Protein AF-A0A6L7WHD9-F1 (afdb_monomer)

Nearest PDB structures (foldseek):
  8dt0-assembly1_A  TM=5.447E-01  e=7.811E-01  synthetic construct
  8dt0-assembly2_B  TM=4.918E-01  e=1.348E+00  synthetic construct
  3cax-assembly1_A-2  TM=5.195E-01  e=2.570E+00  Pyrococcus furiosus DSM 3638
  8ubg-assembly1_A  TM=4.665E-01  e=2.838E+00  synthetic construct
  8x61-assembly1_C  TM=2.730E-01  e=5.974E+00  Escherichia coli K-12

Solvent-accessible surface area (backbone atoms only — not comparable to full-atom values): 7724 Å² total; per-residue (Å²): 110,48,70,59,33,41,52,53,13,49,52,16,38,53,44,22,51,50,51,49,51,47,67,69,46,42,78,78,81,48,95,77,68,91,82,52,75,67,54,60,57,50,47,58,49,47,51,55,37,38,52,50,39,32,52,52,20,49,54,54,51,58,61,49,74,79,53,89,65,53,70,68,56,49,50,54,41,48,50,49,24,53,49,24,48,52,48,41,55,55,46,51,53,55,52,54,42,72,76,42,67,87,79,67,82,69,77,65,70,68,53,47,76,64,47,51,62,52,50,52,54,50,47,27,53,52,26,39,57,46,13,53,50,32,38,54,62,39,74,78,110

Foldseek 3Di:
DLVVLLVLLCLLQVLLVLLVVCLVCCVVPPPPDLDDPSVVVSLVSLLVLLVSQQVLLVVLQVVCVVDPDDPVSNCLSVCLNVLSVVLNVLSCVVVVCSVPVVPDDDPVVVVCVPSVSVSSVSSSVSSNSSSVVSNVVSVVD

Sequence (141 aa):
MELVKRALAVLLLATAVAAWANLILTPLYHDGGADYPVWEVINWFMAASTLVALVVGYMRKRAQAGEEPSVVEYVRVSFAFYGAVVLAMLFFWGWIWTLNPDSESGEAVTSHVVYFPIVDALFVVVALATGRYLWSEAEGS

pLDDT: mean 86.05, std 12.66, range [51.44, 98.06]

Mean predicted aligned error: 6.05 Å

Radius of gyration: 16.72 Å; Cα contacts (8 Å, |Δi|>4): 104; chains: 1; bounding box: 38×30×47 Å

Structure (mmCIF, N/CA/C/O backbone):
data_AF-A0A6L7WHD9-F1
#
_entry.id   AF-A0A6L7WHD9-F1
#
loop_
_atom_site.group_PDB
_atom_site.id
_atom_site.type_symbol
_atom_site.label_atom_id
_atom_site.label_alt_id
_atom_site.label_comp_id
_atom_site.label_asym_id
_atom_site.label_entity_id
_atom_site.label_seq_id
_atom_site.pdbx_PDB_ins_code
_atom_site.Cartn_x
_atom_site.Cartn_y
_atom_site.Cartn_z
_atom_site.occupancy
_atom_site.B_iso_or_equiv
_atom_site.auth_seq_id
_atom_site.auth_comp_id
_atom_site.auth_asym_id
_atom_site.auth_atom_id
_atom_site.pdbx_PDB_model_num
ATOM 1 N N . MET A 1 1 ? -20.943 -6.769 5.779 1.00 76.88 1 MET A N 1
ATOM 2 C CA . MET A 1 1 ? -19.729 -5.921 5.897 1.00 76.88 1 MET A CA 1
ATOM 3 C C . MET A 1 1 ? -18.448 -6.744 5.921 1.00 76.88 1 MET A C 1
ATOM 5 O O . MET A 1 1 ? -17.489 -6.346 5.276 1.00 76.88 1 MET A O 1
ATOM 9 N N . GLU A 1 2 ? -18.437 -7.890 6.598 1.00 90.25 2 GLU A N 1
ATOM 10 C CA . GLU A 1 2 ? -17.280 -8.788 6.706 1.00 90.25 2 GLU A CA 1
ATOM 11 C C . GLU A 1 2 ? -16.671 -9.203 5.352 1.00 90.25 2 GLU A C 1
ATOM 13 O O . GLU A 1 2 ? -15.479 -9.012 5.132 1.00 90.25 2 GLU A O 1
ATOM 18 N N . LEU A 1 3 ? -17.496 -9.659 4.397 1.00 93.25 3 LEU A N 1
ATOM 19 C CA . LEU A 1 3 ? -17.033 -10.042 3.054 1.00 93.25 3 LEU A CA 1
ATOM 20 C C . LEU A 1 3 ? -16.286 -8.905 2.336 1.00 93.25 3 LEU A C 1
ATOM 22 O O . LEU A 1 3 ? -15.278 -9.147 1.679 1.00 93.25 3 LEU A O 1
ATOM 26 N N . VAL A 1 4 ? -16.750 -7.660 2.497 1.00 93.69 4 VAL A N 1
ATOM 27 C CA . VAL A 1 4 ? -16.106 -6.477 1.905 1.00 93.69 4 VAL A CA 1
ATOM 28 C C . VAL A 1 4 ? -14.753 -6.222 2.568 1.00 93.69 4 VAL A C 1
ATOM 30 O O . VAL A 1 4 ? -13.764 -6.038 1.863 1.00 93.69 4 VAL A O 1
ATOM 33 N N . LYS A 1 5 ? -14.674 -6.275 3.907 1.00 93.56 5 LYS A N 1
ATOM 34 C CA . LYS A 1 5 ? -13.399 -6.148 4.635 1.00 93.56 5 LYS A CA 1
ATOM 35 C C . LYS A 1 5 ? -12.397 -7.222 4.186 1.00 93.56 5 LYS A C 1
ATOM 37 O O . LYS A 1 5 ? -11.253 -6.884 3.898 1.00 93.56 5 LYS A O 1
ATOM 42 N N . ARG A 1 6 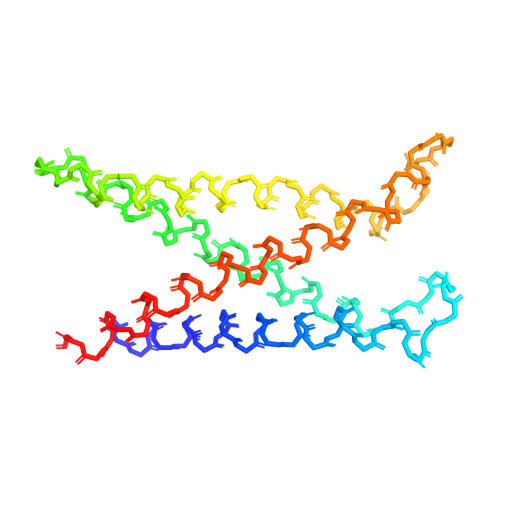? -12.835 -8.482 4.048 1.00 94.81 6 ARG A N 1
ATOM 43 C CA . ARG A 1 6 ? -11.994 -9.596 3.570 1.00 94.81 6 ARG A CA 1
ATOM 44 C C . ARG A 1 6 ? -11.514 -9.382 2.139 1.00 94.81 6 ARG A C 1
ATOM 46 O O . ARG A 1 6 ? -10.328 -9.541 1.879 1.00 94.81 6 ARG A O 1
ATOM 53 N N . ALA A 1 7 ? -12.395 -8.980 1.224 1.00 96.62 7 ALA A N 1
ATOM 54 C CA . ALA A 1 7 ? -12.019 -8.721 -0.165 1.00 96.62 7 ALA A CA 1
ATOM 55 C C . ALA A 1 7 ? -10.975 -7.596 -0.278 1.00 96.62 7 ALA A C 1
ATOM 57 O O . ALA A 1 7 ? -9.969 -7.753 -0.968 1.00 96.62 7 ALA A O 1
ATOM 58 N N . LEU A 1 8 ? -11.170 -6.492 0.451 1.00 97.00 8 LEU A N 1
ATOM 59 C CA . LEU A 1 8 ? -10.214 -5.382 0.499 1.00 97.00 8 LEU A CA 1
ATOM 60 C C . LEU A 1 8 ? -8.890 -5.786 1.160 1.00 97.00 8 LEU A C 1
ATOM 62 O O . LEU A 1 8 ? -7.826 -5.383 0.695 1.00 97.00 8 LEU A O 1
ATOM 66 N N . ALA A 1 9 ? -8.936 -6.608 2.211 1.00 96.94 9 ALA A N 1
ATOM 67 C CA . ALA A 1 9 ? -7.740 -7.160 2.836 1.00 96.94 9 ALA A CA 1
ATOM 68 C C . ALA A 1 9 ? -6.947 -8.037 1.857 1.00 96.94 9 ALA A C 1
ATOM 70 O O . ALA A 1 9 ? -5.738 -7.860 1.733 1.00 96.94 9 ALA A O 1
ATOM 71 N N . VAL A 1 10 ? -7.615 -8.936 1.126 1.00 97.75 10 VAL A N 1
ATOM 72 C CA . VAL A 1 10 ? -6.977 -9.784 0.107 1.00 97.75 10 VAL A CA 1
ATOM 73 C C . VAL A 1 10 ? -6.353 -8.935 -0.991 1.00 97.75 10 VAL A C 1
ATOM 75 O O . VAL A 1 10 ? -5.195 -9.167 -1.320 1.00 97.75 10 VAL A O 1
ATOM 78 N N . LEU A 1 11 ? -7.069 -7.931 -1.509 1.00 97.62 11 LEU A N 1
ATOM 79 C CA . LEU A 1 11 ? -6.533 -6.996 -2.501 1.00 97.62 11 LEU A CA 1
ATOM 80 C C . LEU A 1 11 ? -5.235 -6.346 -2.000 1.00 97.62 11 LEU A C 1
ATOM 82 O O . LEU A 1 11 ? -4.211 -6.422 -2.668 1.00 97.62 11 LEU A O 1
ATOM 86 N N . LEU A 1 12 ? -5.251 -5.763 -0.799 1.00 97.75 12 LEU A N 1
ATOM 87 C CA . LEU A 1 12 ? -4.079 -5.101 -0.222 1.00 97.75 12 LEU A CA 1
ATOM 88 C C . LEU A 1 12 ? -2.901 -6.064 -0.036 1.00 97.75 12 LEU A C 1
ATOM 90 O O . LEU A 1 12 ? -1.780 -5.744 -0.424 1.00 97.75 12 LEU A O 1
ATOM 94 N N . LEU A 1 13 ? -3.147 -7.239 0.550 1.00 97.94 13 LEU A N 1
ATOM 95 C CA . LEU A 1 13 ? -2.103 -8.217 0.851 1.00 97.94 13 LEU A CA 1
ATOM 96 C C . LEU A 1 13 ? -1.518 -8.834 -0.423 1.00 97.94 13 LEU A C 1
ATOM 98 O O . LEU A 1 13 ? -0.299 -8.924 -0.541 1.00 97.94 13 LEU A O 1
ATOM 102 N N . ALA A 1 14 ? -2.362 -9.225 -1.379 1.00 97.75 14 ALA A N 1
ATOM 103 C CA . ALA A 1 14 ? -1.921 -9.808 -2.641 1.00 97.75 14 ALA A CA 1
ATOM 104 C C . ALA A 1 14 ? -1.097 -8.804 -3.454 1.00 97.75 14 ALA A C 1
ATOM 106 O O . ALA A 1 14 ? -0.004 -9.140 -3.906 1.00 97.75 14 ALA A O 1
ATOM 107 N N . THR A 1 15 ? -1.564 -7.556 -3.567 1.00 97.62 15 THR A N 1
ATOM 108 C CA . THR A 1 15 ? -0.819 -6.507 -4.272 1.00 97.62 15 THR A CA 1
ATOM 109 C C . THR A 1 15 ? 0.491 -6.176 -3.563 1.00 97.62 15 THR A C 1
ATOM 111 O O . THR A 1 15 ? 1.504 -6.001 -4.229 1.00 97.62 15 THR A O 1
ATOM 114 N N . ALA A 1 16 ? 0.519 -6.135 -2.226 1.00 97.50 16 ALA A N 1
ATOM 115 C CA . ALA A 1 16 ? 1.756 -5.905 -1.480 1.00 97.50 16 ALA A CA 1
ATOM 116 C C . ALA A 1 16 ? 2.782 -7.023 -1.695 1.00 97.50 16 ALA A C 1
ATOM 118 O O . ALA A 1 16 ? 3.959 -6.743 -1.894 1.00 97.50 16 ALA A O 1
ATOM 119 N N . VAL A 1 17 ? 2.345 -8.286 -1.692 1.00 97.12 17 VAL A N 1
ATOM 120 C CA . VAL A 1 17 ? 3.223 -9.430 -1.975 1.00 97.12 17 VAL A CA 1
ATOM 121 C C . VAL A 1 17 ? 3.735 -9.378 -3.412 1.00 97.12 17 VAL A C 1
ATOM 123 O O . VAL A 1 17 ? 4.928 -9.577 -3.626 1.00 97.12 17 VAL A O 1
ATOM 126 N N . ALA A 1 18 ? 2.869 -9.071 -4.381 1.00 95.44 18 ALA A N 1
ATOM 127 C CA . ALA A 1 18 ? 3.257 -8.937 -5.781 1.00 95.44 18 ALA A CA 1
ATOM 128 C C . ALA A 1 18 ? 4.275 -7.804 -5.983 1.00 95.44 18 ALA A C 1
ATOM 130 O O . ALA A 1 18 ? 5.331 -8.042 -6.561 1.00 95.44 18 ALA A O 1
ATOM 131 N N . ALA A 1 19 ? 4.004 -6.609 -5.448 1.00 94.69 19 ALA A N 1
ATOM 132 C CA . ALA A 1 19 ? 4.907 -5.462 -5.525 1.00 94.69 19 ALA A CA 1
ATOM 133 C C . ALA A 1 19 ? 6.251 -5.750 -4.843 1.00 94.69 19 ALA A C 1
ATOM 135 O O . ALA A 1 19 ? 7.300 -5.477 -5.414 1.00 94.69 19 ALA A O 1
ATOM 136 N N . TRP A 1 20 ? 6.242 -6.369 -3.658 1.00 95.50 20 TRP A N 1
ATOM 137 C CA . TRP A 1 20 ? 7.464 -6.737 -2.940 1.00 95.50 20 TRP A CA 1
ATOM 138 C C . TRP A 1 20 ? 8.305 -7.768 -3.698 1.00 95.50 20 TRP A C 1
ATOM 140 O O . TRP A 1 20 ? 9.513 -7.592 -3.851 1.00 95.50 20 TRP A O 1
ATOM 150 N N . ALA A 1 21 ? 7.671 -8.833 -4.195 1.00 93.62 21 ALA A N 1
ATOM 151 C CA . ALA A 1 21 ? 8.355 -9.853 -4.980 1.00 93.62 21 ALA A CA 1
ATOM 152 C C . ALA A 1 21 ? 8.947 -9.242 -6.253 1.00 93.62 21 ALA A C 1
ATOM 154 O O . ALA A 1 21 ? 10.114 -9.469 -6.559 1.00 93.62 21 ALA A O 1
ATOM 155 N N . ASN A 1 22 ? 8.172 -8.417 -6.956 1.00 90.94 22 ASN A N 1
ATOM 156 C CA . ASN A 1 22 ? 8.622 -7.767 -8.177 1.00 90.94 22 ASN A CA 1
ATOM 157 C C . ASN A 1 22 ? 9.769 -6.783 -7.906 1.00 90.94 22 ASN A C 1
ATOM 159 O O . ASN A 1 22 ? 10.755 -6.802 -8.633 1.00 90.94 22 ASN A O 1
ATOM 163 N N . LEU A 1 23 ? 9.712 -6.004 -6.821 1.00 89.31 23 LEU A N 1
ATOM 164 C CA . LEU A 1 23 ? 10.787 -5.101 -6.389 1.00 89.31 23 LEU A CA 1
ATOM 165 C C . LEU A 1 23 ? 12.112 -5.838 -6.150 1.00 89.31 23 LEU A C 1
ATOM 167 O O . LEU A 1 23 ? 13.165 -5.361 -6.564 1.00 89.31 23 LEU A O 1
ATOM 171 N N . ILE A 1 24 ? 12.068 -7.016 -5.522 1.00 89.50 24 ILE A N 1
ATOM 172 C CA . ILE A 1 24 ? 13.265 -7.829 -5.247 1.00 89.50 24 ILE A CA 1
ATOM 173 C C . ILE A 1 24 ? 13.780 -8.537 -6.497 1.00 89.50 24 ILE A C 1
ATOM 175 O O . ILE A 1 24 ? 14.990 -8.683 -6.664 1.00 89.50 24 ILE A O 1
ATOM 179 N N . LEU A 1 25 ? 12.878 -9.025 -7.347 1.00 88.06 25 LEU A N 1
ATOM 180 C CA . LEU A 1 25 ? 13.247 -9.826 -8.509 1.00 88.06 25 LEU A CA 1
ATOM 181 C C . LEU A 1 25 ? 13.653 -8.965 -9.708 1.00 88.06 25 LEU A C 1
ATOM 183 O O . LEU A 1 25 ? 14.443 -9.438 -10.518 1.00 88.06 25 LEU A O 1
ATOM 187 N N . THR A 1 26 ? 13.166 -7.724 -9.813 1.00 82.69 26 THR A N 1
ATOM 188 C CA . THR A 1 26 ? 13.437 -6.819 -10.946 1.00 82.69 26 THR A CA 1
ATOM 189 C C . THR A 1 26 ? 14.930 -6.737 -11.312 1.00 82.69 26 THR A C 1
ATOM 191 O O . THR A 1 26 ? 15.243 -6.910 -12.489 1.00 82.69 26 THR A O 1
ATOM 194 N N . PRO A 1 27 ? 15.878 -6.582 -10.363 1.00 81.00 27 PRO A N 1
ATOM 195 C CA . PRO A 1 27 ? 17.311 -6.558 -10.680 1.00 81.00 27 PRO A CA 1
ATOM 196 C C . PRO A 1 27 ? 17.874 -7.853 -11.294 1.00 81.00 27 PRO A C 1
ATOM 198 O O . PRO A 1 27 ? 18.990 -7.843 -11.802 1.00 81.00 27 PRO A O 1
ATOM 201 N N . LEU A 1 28 ? 17.159 -8.981 -11.203 1.00 82.19 28 LEU A N 1
ATOM 202 C CA . LEU A 1 28 ? 17.627 -10.291 -11.675 1.00 82.19 28 LEU A CA 1
ATOM 203 C C . LEU A 1 28 ? 17.280 -10.574 -13.139 1.00 82.19 28 LEU A C 1
ATOM 205 O O . LEU A 1 28 ? 17.944 -11.403 -13.758 1.00 82.19 28 LEU A O 1
ATOM 209 N N . TYR A 1 29 ? 16.228 -9.952 -13.676 1.00 74.25 29 TYR A N 1
ATOM 210 C CA . TYR A 1 29 ? 15.724 -10.251 -15.024 1.00 74.25 29 TYR A CA 1
ATOM 211 C C . TYR A 1 29 ? 15.519 -9.017 -15.902 1.00 74.25 29 TYR A C 1
ATOM 213 O O . TYR A 1 29 ? 15.184 -9.175 -17.074 1.00 74.25 29 TYR A O 1
ATOM 221 N N . HIS A 1 30 ? 15.713 -7.813 -15.361 1.00 69.00 30 HIS A N 1
ATOM 222 C CA . HIS A 1 30 ? 15.549 -6.573 -16.103 1.00 69.00 30 HIS A CA 1
ATOM 223 C C . HIS A 1 30 ? 16.845 -5.766 -16.126 1.00 69.00 30 HIS A C 1
ATOM 225 O O . HIS A 1 30 ? 17.477 -5.554 -15.094 1.00 69.00 30 HIS A O 1
ATOM 231 N N . ASP A 1 31 ? 17.233 -5.311 -17.312 1.00 68.62 31 ASP A N 1
ATOM 232 C CA . ASP A 1 31 ? 18.511 -4.647 -17.599 1.00 68.62 31 ASP A CA 1
ATOM 233 C C . ASP A 1 31 ? 18.501 -3.127 -17.350 1.00 68.62 31 ASP A C 1
ATOM 235 O O . ASP A 1 31 ? 19.521 -2.460 -17.516 1.00 68.62 31 ASP A O 1
ATOM 239 N N . GLY A 1 32 ? 17.360 -2.583 -16.925 1.00 62.78 32 GLY A N 1
ATOM 240 C CA . GLY A 1 32 ? 17.153 -1.152 -16.696 1.00 62.78 32 GLY A CA 1
ATOM 241 C C . GLY A 1 32 ? 16.510 -0.419 -17.876 1.00 62.78 32 GLY A C 1
ATOM 242 O O . GLY A 1 32 ? 16.394 0.805 -17.820 1.00 62.78 32 GLY A O 1
ATOM 243 N N . GLY A 1 33 ? 16.099 -1.131 -18.936 1.00 62.91 33 GLY A N 1
ATOM 244 C CA . GLY A 1 33 ? 15.352 -0.558 -20.0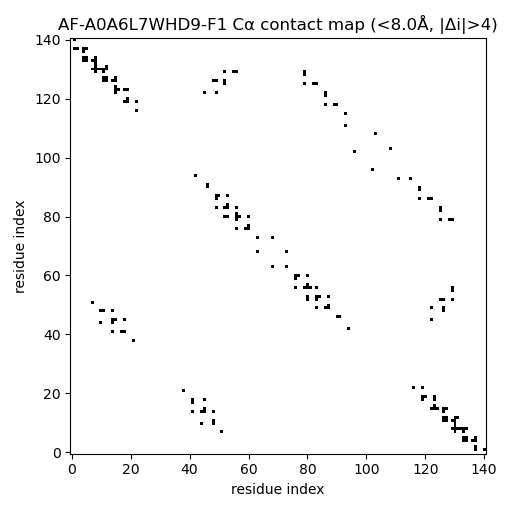60 1.00 62.91 33 GLY A CA 1
ATOM 245 C C . GLY A 1 33 ? 14.001 0.039 -19.646 1.00 62.91 33 GLY A C 1
ATOM 246 O O . GLY A 1 33 ? 13.442 -0.333 -18.621 1.00 62.91 33 GLY A O 1
ATOM 247 N N . ALA A 1 34 ? 13.463 0.968 -20.439 1.00 60.16 34 ALA A N 1
ATOM 248 C CA . ALA A 1 34 ? 12.248 1.716 -20.088 1.00 60.16 34 ALA A CA 1
ATOM 249 C C . ALA A 1 34 ? 10.960 0.863 -20.045 1.00 60.16 34 ALA A C 1
ATOM 251 O O . ALA A 1 34 ? 10.022 1.217 -19.333 1.00 60.16 34 ALA A O 1
ATOM 252 N N . ASP A 1 35 ? 10.920 -0.267 -20.760 1.00 63.16 35 ASP A N 1
ATOM 253 C CA . ASP A 1 35 ? 9.740 -1.135 -20.834 1.00 63.16 35 ASP A CA 1
ATOM 254 C C . ASP A 1 35 ? 9.686 -2.119 -19.659 1.00 63.16 35 ASP A C 1
ATOM 256 O O . ASP A 1 35 ? 10.326 -3.169 -19.678 1.00 63.16 35 ASP A O 1
ATOM 260 N N . TYR A 1 36 ? 8.869 -1.817 -18.650 1.00 69.62 36 TYR A N 1
ATOM 261 C CA . TYR A 1 36 ? 8.612 -2.707 -17.513 1.00 69.62 36 TYR A CA 1
ATOM 262 C C . TYR A 1 36 ? 7.159 -3.223 -17.519 1.00 69.62 36 TYR A C 1
ATOM 264 O O . TYR A 1 36 ? 6.348 -2.805 -16.685 1.00 69.62 36 TYR A O 1
ATOM 272 N N . PRO A 1 37 ? 6.802 -4.183 -18.393 1.00 74.19 37 PRO A N 1
ATOM 273 C CA . PRO A 1 37 ? 5.406 -4.587 -18.606 1.00 74.19 37 PRO A CA 1
ATOM 274 C C . PRO A 1 37 ? 4.729 -5.143 -17.344 1.00 74.19 37 PRO A C 1
ATOM 276 O O . PRO A 1 37 ? 3.517 -5.033 -17.169 1.00 74.19 37 PRO A O 1
ATOM 279 N N . VAL A 1 38 ? 5.503 -5.728 -16.424 1.00 84.56 38 VAL A N 1
ATOM 280 C CA . VAL A 1 38 ? 4.973 -6.238 -15.150 1.00 84.56 38 VAL A CA 1
ATOM 281 C C . VAL A 1 38 ? 4.621 -5.096 -14.188 1.00 84.56 38 VAL A C 1
ATOM 283 O O . VAL A 1 38 ? 3.589 -5.161 -13.517 1.00 84.56 38 VAL A O 1
ATOM 286 N N . TRP A 1 39 ? 5.434 -4.035 -14.141 1.00 85.56 39 TRP A N 1
ATOM 287 C CA . TRP A 1 39 ? 5.175 -2.876 -13.283 1.00 85.56 39 TRP A CA 1
ATOM 288 C C . TRP A 1 39 ? 3.950 -2.091 -13.737 1.00 85.56 39 TRP A C 1
ATOM 290 O O . TRP A 1 39 ? 3.198 -1.631 -12.886 1.00 85.56 39 TRP A O 1
ATOM 300 N N . GLU A 1 40 ? 3.675 -2.009 -15.040 1.00 84.81 40 GLU A N 1
ATOM 301 C CA . GLU A 1 40 ? 2.446 -1.377 -15.539 1.00 84.81 40 GLU A CA 1
ATOM 302 C C . GLU A 1 40 ? 1.192 -2.014 -14.935 1.00 84.81 40 GLU A C 1
ATOM 304 O O . GLU A 1 40 ? 0.318 -1.316 -14.417 1.00 84.81 40 GLU A O 1
ATOM 309 N N . VAL A 1 41 ? 1.125 -3.348 -14.937 1.00 90.12 41 VAL A N 1
ATOM 310 C CA . VAL A 1 41 ? -0.004 -4.091 -14.366 1.00 90.12 41 VAL A CA 1
ATOM 311 C C . VAL A 1 41 ? -0.051 -3.921 -12.849 1.00 90.12 41 VAL A C 1
ATOM 313 O O . VAL A 1 41 ? -1.109 -3.610 -12.300 1.00 90.12 41 VAL A O 1
ATOM 316 N N . ILE A 1 42 ? 1.083 -4.099 -12.163 1.00 92.50 42 ILE A N 1
ATOM 317 C CA . ILE A 1 42 ? 1.162 -3.971 -10.702 1.00 92.50 42 ILE A CA 1
ATOM 318 C C . ILE A 1 42 ? 0.746 -2.564 -10.255 1.00 92.50 42 ILE A C 1
ATOM 320 O O . ILE A 1 42 ? -0.001 -2.446 -9.284 1.00 92.50 42 ILE A O 1
ATOM 324 N N . ASN A 1 43 ? 1.127 -1.517 -10.989 1.00 92.25 43 ASN A N 1
ATOM 325 C CA . ASN A 1 43 ? 0.804 -0.133 -10.653 1.00 92.25 43 ASN A CA 1
ATOM 326 C C . ASN A 1 43 ? -0.708 0.131 -10.635 1.00 92.25 43 ASN A C 1
ATOM 328 O O . ASN A 1 43 ? -1.189 0.803 -9.725 1.00 92.25 43 ASN A O 1
ATOM 332 N N . TRP A 1 44 ? -1.496 -0.460 -11.541 1.00 94.12 44 TRP A N 1
ATOM 333 C CA . TRP A 1 44 ? -2.963 -0.350 -11.480 1.00 94.12 44 TRP A CA 1
ATOM 334 C C . TRP A 1 44 ? -3.538 -0.929 -10.183 1.00 94.12 44 TRP A C 1
ATOM 336 O O . TRP A 1 44 ? -4.408 -0.322 -9.548 1.00 94.12 44 TRP A O 1
ATOM 346 N N . PHE A 1 45 ? -3.028 -2.081 -9.745 1.00 96.44 45 PHE A N 1
ATOM 347 C CA . PHE A 1 45 ? -3.433 -2.673 -8.473 1.00 96.44 45 PHE A CA 1
ATOM 348 C C . PHE A 1 45 ? -2.918 -1.866 -7.277 1.00 96.44 45 PHE A C 1
ATOM 350 O O . PHE A 1 45 ? -3.649 -1.702 -6.299 1.00 96.44 45 PHE A O 1
ATOM 357 N N . MET A 1 46 ?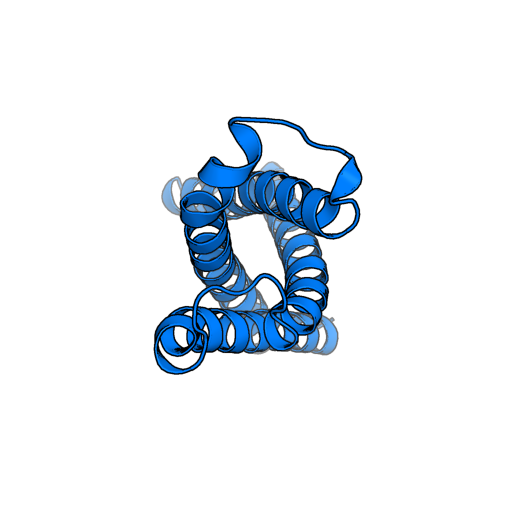 -1.695 -1.333 -7.343 1.00 96.31 46 MET A N 1
ATOM 358 C CA . MET A 1 46 ? -1.133 -0.460 -6.309 1.00 96.31 46 MET A CA 1
ATOM 359 C C . MET A 1 46 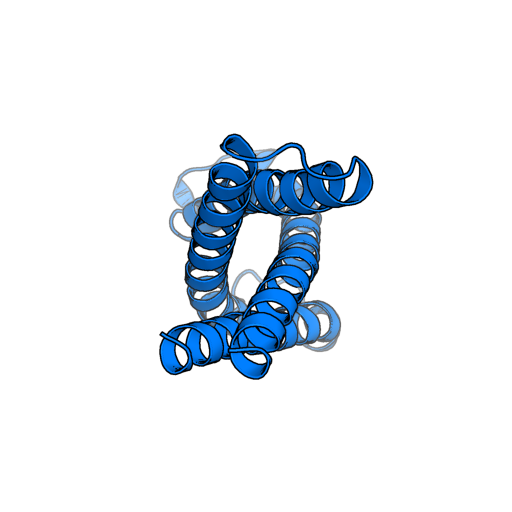? -1.947 0.821 -6.160 1.00 96.31 46 MET A C 1
ATOM 361 O O . MET A 1 46 ? -2.210 1.240 -5.035 1.00 96.31 46 MET A O 1
ATOM 365 N N . ALA A 1 47 ? -2.423 1.400 -7.259 1.00 96.00 47 ALA A N 1
ATOM 366 C CA . ALA A 1 47 ? -3.281 2.574 -7.251 1.00 96.00 47 ALA A CA 1
ATOM 367 C C . ALA A 1 47 ? -4.591 2.312 -6.504 1.00 96.00 47 ALA A C 1
ATOM 369 O O . ALA A 1 47 ? -4.936 3.039 -5.569 1.00 96.00 47 ALA A O 1
ATOM 370 N N . ALA A 1 48 ? -5.290 1.230 -6.863 1.00 97.19 48 ALA A N 1
ATOM 371 C CA . ALA A 1 48 ? -6.518 0.823 -6.188 1.00 97.19 48 ALA A CA 1
ATOM 372 C C . ALA A 1 48 ? -6.273 0.555 -4.692 1.00 97.19 48 ALA A C 1
ATOM 374 O O . ALA A 1 48 ? -6.981 1.088 -3.837 1.00 97.19 48 ALA A O 1
ATOM 375 N N . SER A 1 49 ? -5.226 -0.204 -4.367 1.00 98.06 49 SER A N 1
ATOM 376 C CA . SER A 1 49 ? -4.816 -0.503 -2.991 1.00 98.06 49 SER A CA 1
ATOM 377 C C . SER A 1 49 ? -4.464 0.752 -2.189 1.00 98.06 49 SER A C 1
ATOM 379 O O . SER A 1 49 ? -4.833 0.861 -1.021 1.00 98.06 49 SER A O 1
ATOM 381 N N . THR A 1 50 ? -3.805 1.729 -2.806 1.00 97.62 50 THR A N 1
ATOM 382 C CA . THR A 1 50 ? -3.438 2.999 -2.167 1.00 97.62 50 THR A CA 1
ATOM 383 C C . THR A 1 50 ? -4.677 3.817 -1.808 1.00 97.62 50 THR A C 1
ATOM 385 O O . THR A 1 50 ? -4.777 4.323 -0.690 1.00 97.62 50 THR A O 1
ATOM 388 N N . LEU A 1 51 ? -5.673 3.880 -2.699 1.00 97.88 51 LEU A N 1
ATOM 389 C CA . LEU A 1 51 ? -6.956 4.528 -2.406 1.00 97.88 51 LEU A CA 1
ATOM 390 C C . LEU A 1 51 ? -7.705 3.819 -1.273 1.00 97.88 51 LEU A C 1
ATOM 392 O O . LEU A 1 51 ? -8.220 4.477 -0.369 1.00 97.88 51 LEU A O 1
ATOM 396 N N . VAL A 1 52 ? -7.726 2.484 -1.279 1.00 97.62 52 VAL A N 1
ATOM 397 C CA . VAL A 1 52 ? -8.323 1.696 -0.190 1.00 97.62 52 VAL A CA 1
ATOM 398 C C . VAL A 1 52 ? -7.623 1.997 1.136 1.00 97.62 52 VAL A C 1
ATOM 400 O O . VAL A 1 52 ? -8.299 2.257 2.132 1.00 97.62 52 VAL A O 1
ATOM 403 N N . ALA A 1 53 ? -6.288 2.020 1.161 1.00 97.25 53 ALA A N 1
ATOM 404 C CA . ALA A 1 53 ? -5.520 2.334 2.361 1.00 97.25 53 ALA A CA 1
ATOM 405 C C . ALA A 1 53 ? -5.804 3.746 2.887 1.00 97.25 53 ALA A C 1
ATOM 407 O O . ALA A 1 53 ? -5.988 3.924 4.092 1.00 97.25 53 ALA A O 1
ATOM 408 N N . LEU A 1 54 ? -5.921 4.729 1.992 1.00 97.44 54 LEU A N 1
ATOM 409 C CA . LEU A 1 54 ? -6.266 6.102 2.346 1.00 97.44 54 LEU A CA 1
ATOM 410 C C . LEU A 1 54 ? -7.669 6.200 2.960 1.00 97.44 54 LEU A C 1
ATOM 412 O O . LEU A 1 54 ? -7.832 6.798 4.025 1.00 97.44 54 LEU A O 1
ATOM 416 N N . VAL A 1 55 ? -8.673 5.582 2.330 1.00 97.12 55 VAL A N 1
ATOM 417 C CA . VAL A 1 55 ? -10.059 5.583 2.826 1.00 97.12 55 VAL A CA 1
ATOM 418 C C . VAL A 1 55 ? -10.149 4.894 4.186 1.00 97.12 55 VAL A C 1
ATOM 420 O O . VAL A 1 55 ? -10.740 5.443 5.115 1.00 97.12 55 VAL A O 1
ATOM 423 N N . VAL A 1 56 ? -9.519 3.729 4.345 1.00 95.81 56 VAL A N 1
ATOM 424 C CA . VAL A 1 56 ? -9.507 2.993 5.618 1.00 95.81 56 VAL A CA 1
ATOM 425 C C . VAL A 1 56 ? -8.775 3.784 6.699 1.00 95.81 56 VAL A C 1
ATOM 427 O O . VAL A 1 56 ? -9.278 3.904 7.816 1.00 95.81 56 VAL A O 1
ATOM 430 N N . GLY A 1 57 ? -7.623 4.377 6.379 1.00 95.25 57 GLY A N 1
ATOM 431 C CA . GLY A 1 57 ? -6.890 5.257 7.288 1.00 95.25 57 GLY A CA 1
ATOM 432 C C . GLY A 1 57 ? -7.736 6.447 7.743 1.00 95.25 57 GLY A C 1
ATOM 433 O O . GLY A 1 57 ? -7.808 6.725 8.941 1.00 95.25 57 GLY A O 1
ATOM 434 N N . TYR A 1 58 ? -8.437 7.099 6.812 1.00 95.81 58 TYR A N 1
ATOM 435 C CA . TYR A 1 58 ? -9.340 8.211 7.104 1.00 95.81 58 TYR A CA 1
ATOM 436 C C . TYR A 1 58 ? -10.495 7.788 8.017 1.00 95.81 58 TYR A C 1
ATOM 438 O O . TYR A 1 58 ? -10.759 8.449 9.021 1.00 95.81 58 TYR A O 1
ATOM 446 N N . MET A 1 59 ? -11.155 6.664 7.717 1.00 94.31 59 MET A N 1
ATOM 447 C CA . MET A 1 59 ? -12.252 6.142 8.538 1.00 94.31 59 MET A CA 1
ATOM 448 C C . MET A 1 59 ? -11.798 5.854 9.972 1.00 94.31 59 MET A C 1
ATOM 450 O O . MET A 1 59 ? -12.475 6.252 10.918 1.00 94.31 59 MET A O 1
ATOM 454 N N . ARG A 1 60 ? -10.626 5.230 10.143 1.00 92.00 60 ARG A N 1
ATOM 455 C CA . ARG A 1 60 ? -10.043 4.963 11.467 1.00 92.00 60 ARG A CA 1
ATOM 456 C C . ARG A 1 60 ? -9.702 6.248 12.210 1.00 92.00 60 ARG A C 1
ATOM 458 O O . ARG A 1 60 ? -10.022 6.376 13.386 1.00 92.00 60 ARG A O 1
ATOM 465 N N . LYS A 1 61 ? -9.085 7.217 11.527 1.00 92.44 61 LYS A N 1
ATOM 466 C CA . LYS A 1 61 ? -8.741 8.512 12.124 1.00 92.44 61 LYS A CA 1
ATOM 467 C C . LYS A 1 61 ? -9.991 9.275 12.565 1.00 92.44 61 LYS A C 1
ATOM 469 O O . LYS A 1 61 ? -9.983 9.889 13.625 1.00 92.44 61 LYS A O 1
ATOM 474 N N . ARG A 1 62 ? -11.069 9.203 11.780 1.00 92.44 62 ARG A N 1
ATOM 475 C CA . ARG A 1 62 ? -12.362 9.814 12.107 1.00 92.44 62 ARG A CA 1
ATOM 476 C C . ARG A 1 62 ? -13.037 9.144 13.304 1.00 92.44 62 ARG A C 1
ATOM 478 O O . ARG A 1 62 ? -13.608 9.856 14.122 1.00 92.44 62 ARG A O 1
ATOM 485 N N . ALA A 1 63 ? -12.963 7.818 13.423 1.00 89.00 63 ALA A N 1
ATOM 486 C CA . ALA A 1 63 ? -13.531 7.091 14.561 1.00 89.00 63 ALA A CA 1
ATOM 487 C C . ALA A 1 63 ? -12.898 7.514 15.902 1.00 89.00 63 ALA A C 1
ATOM 489 O O . ALA A 1 63 ? -13.604 7.647 16.894 1.00 89.00 63 ALA A O 1
ATOM 490 N N . GLN A 1 64 ? -11.601 7.841 15.909 1.00 86.31 64 GLN A N 1
ATOM 491 C CA . GLN A 1 64 ? -10.898 8.328 17.104 1.00 86.31 64 GLN A CA 1
ATOM 492 C C . GLN A 1 64 ? -11.321 9.725 17.577 1.00 86.31 64 GLN A C 1
ATOM 494 O O . GLN A 1 64 ? -10.949 10.120 18.673 1.00 86.31 64 GLN A O 1
ATOM 499 N N . ALA A 1 65 ? -12.064 10.501 16.784 1.00 78.44 65 ALA A N 1
ATOM 500 C CA . ALA A 1 65 ? -12.489 11.841 17.196 1.00 78.44 65 ALA A CA 1
ATOM 501 C C . ALA A 1 65 ? -13.596 11.826 18.273 1.00 78.44 65 ALA A C 1
ATOM 503 O O . ALA A 1 65 ? -13.904 12.878 18.827 1.00 78.44 65 ALA A O 1
ATOM 504 N N . GLY A 1 66 ? -14.213 10.666 18.533 1.00 72.31 66 GLY A N 1
ATOM 505 C CA . GLY A 1 66 ? -15.302 10.503 19.503 1.00 72.31 66 GLY A CA 1
ATOM 506 C C . GLY A 1 66 ? -14.907 9.863 20.837 1.00 72.31 66 GLY A C 1
ATOM 507 O O . GLY A 1 66 ? -15.749 9.788 21.726 1.00 72.31 66 GLY A O 1
ATOM 508 N N . GLU A 1 67 ? -13.663 9.408 20.988 1.00 76.50 67 GLU A N 1
ATOM 509 C CA . GLU A 1 67 ? -13.155 8.717 22.182 1.00 76.50 67 GLU A CA 1
ATOM 510 C C . GLU A 1 67 ? -11.793 9.312 22.581 1.00 76.50 67 GLU A C 1
ATOM 512 O O . GLU A 1 67 ? -11.159 9.988 21.773 1.00 76.50 67 GLU A O 1
ATOM 517 N N . GLU A 1 68 ? -11.326 9.086 23.813 1.00 81.19 68 GLU A N 1
ATOM 518 C CA . GLU A 1 68 ? -9.940 9.384 24.209 1.00 81.19 68 GLU A CA 1
ATOM 519 C C . GLU A 1 68 ? -9.072 8.134 23.965 1.00 81.19 68 GLU A C 1
ATOM 52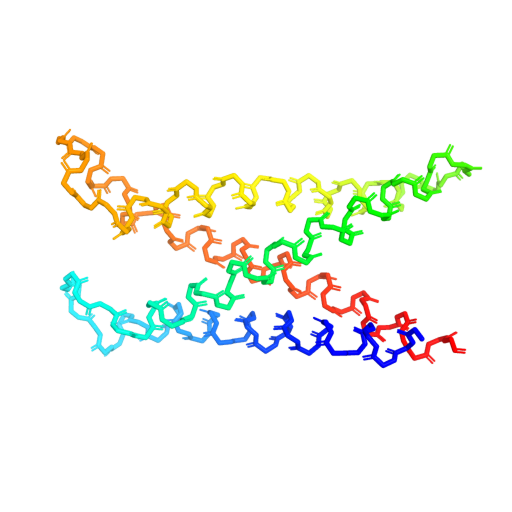1 O O . GLU A 1 68 ? -8.955 7.287 24.857 1.00 81.19 68 GLU A O 1
ATOM 526 N N . PRO A 1 69 ? -8.482 7.948 22.763 1.00 82.50 69 PRO A N 1
ATOM 527 C CA . PRO A 1 69 ? -7.653 6.784 22.492 1.00 82.50 69 PRO A CA 1
ATOM 528 C C . PRO A 1 69 ? -6.393 6.808 23.356 1.00 82.50 69 PRO A C 1
ATOM 530 O O . PRO A 1 69 ? -5.834 7.864 23.669 1.00 82.50 69 PRO A O 1
ATOM 533 N N . SER A 1 70 ? -5.866 5.622 23.658 1.00 90.38 70 SER A N 1
ATOM 534 C CA . SER A 1 70 ? -4.526 5.525 24.240 1.00 90.38 70 SER A CA 1
ATOM 535 C C . SER A 1 70 ? -3.486 6.186 23.321 1.00 90.38 70 SER A C 1
ATOM 537 O O . SER A 1 70 ? -3.611 6.156 22.094 1.00 90.38 70 SER A O 1
ATOM 539 N N . VAL A 1 71 ? -2.407 6.736 23.893 1.00 90.94 71 VAL A N 1
ATOM 540 C CA . VAL A 1 71 ? -1.324 7.381 23.116 1.00 90.94 71 VAL A CA 1
ATOM 541 C C . VAL A 1 71 ? -0.778 6.447 22.030 1.00 90.94 71 VAL A C 1
ATOM 543 O O . VAL A 1 71 ? -0.558 6.866 20.894 1.00 90.94 71 VAL A O 1
ATOM 546 N N . VAL A 1 72 ? -0.602 5.164 22.357 1.00 91.25 72 VAL A N 1
ATOM 547 C CA . VAL A 1 72 ? -0.098 4.147 21.421 1.00 91.25 72 VAL A CA 1
ATOM 548 C C . VAL A 1 72 ? -1.050 3.964 20.240 1.00 91.25 72 VAL A C 1
ATOM 550 O O . VAL A 1 72 ? -0.618 3.904 19.087 1.00 91.25 72 VAL A O 1
ATOM 553 N N . GLU A 1 73 ? -2.351 3.904 20.503 1.00 89.12 73 GLU A N 1
ATOM 554 C CA . GLU A 1 73 ? -3.363 3.744 19.465 1.00 89.12 73 GLU A CA 1
ATOM 555 C C . GLU A 1 73 ? -3.495 4.994 18.590 1.00 89.12 73 GLU A C 1
ATOM 557 O O . GLU A 1 73 ? -3.575 4.889 17.362 1.00 89.12 73 GLU A O 1
ATOM 562 N N . TYR A 1 74 ? -3.444 6.180 19.199 1.00 90.25 74 TYR A N 1
ATOM 563 C CA . TYR A 1 74 ? -3.430 7.450 18.480 1.00 90.25 74 TYR A CA 1
ATOM 564 C C . TYR A 1 74 ? -2.246 7.529 17.512 1.00 90.25 74 TYR A C 1
ATOM 566 O O . TYR A 1 74 ? -2.425 7.852 16.334 1.00 90.25 74 TYR A O 1
ATOM 574 N N . VAL A 1 75 ? -1.037 7.195 17.979 1.00 91.56 75 VAL A N 1
ATOM 575 C CA . VAL A 1 75 ? 0.172 7.182 17.144 1.00 91.56 75 VAL A CA 1
ATOM 576 C C . VAL A 1 75 ? 0.038 6.151 16.027 1.00 91.56 75 VAL A C 1
ATOM 578 O O . VAL A 1 75 ? 0.301 6.478 14.872 1.00 91.56 75 VAL A O 1
ATOM 581 N N . ARG A 1 76 ? -0.437 4.936 16.324 1.00 89.38 76 ARG A N 1
ATOM 582 C CA . ARG A 1 76 ? -0.600 3.867 15.327 1.00 89.38 76 ARG A CA 1
ATOM 583 C C . ARG A 1 76 ? -1.579 4.245 14.214 1.00 89.38 76 ARG A C 1
ATOM 585 O O . ARG A 1 76 ? -1.285 4.016 13.042 1.00 89.38 76 ARG A O 1
ATOM 592 N N . VAL A 1 77 ? -2.737 4.809 14.559 1.00 91.19 77 VAL A N 1
ATOM 593 C CA . VAL A 1 77 ? -3.743 5.239 13.572 1.00 91.19 77 VAL A CA 1
ATOM 594 C C . VAL A 1 77 ? -3.260 6.456 12.792 1.00 91.19 77 VAL A C 1
ATOM 596 O O . VAL A 1 77 ? -3.416 6.494 11.574 1.00 91.19 77 VAL A O 1
ATOM 599 N N . SER A 1 78 ? -2.616 7.415 13.460 1.00 92.25 78 SER A N 1
ATOM 600 C CA . SER A 1 78 ? -2.057 8.599 12.800 1.00 92.25 78 SER A CA 1
ATOM 601 C C . SER A 1 78 ? -0.951 8.225 11.818 1.00 92.25 78 SER A C 1
ATOM 603 O O . SER A 1 78 ? -0.967 8.700 10.688 1.00 92.25 78 SER A O 1
ATOM 605 N N . PHE A 1 79 ? -0.037 7.335 12.205 1.00 90.38 79 PHE A N 1
ATOM 606 C CA . PHE A 1 79 ? 1.028 6.854 11.330 1.00 90.38 79 PHE A CA 1
ATOM 607 C C . PHE A 1 79 ? 0.465 6.148 10.092 1.00 90.38 79 PHE A C 1
ATOM 609 O O . PHE A 1 79 ? 0.889 6.442 8.981 1.00 90.38 79 PHE A O 1
ATOM 616 N N . ALA A 1 80 ? -0.536 5.276 10.259 1.00 89.75 80 ALA A N 1
ATOM 617 C CA . ALA A 1 80 ? -1.180 4.606 9.131 1.00 89.75 80 ALA A CA 1
ATOM 618 C C . ALA A 1 80 ? -1.893 5.596 8.193 1.00 89.75 80 ALA A C 1
ATOM 620 O O . ALA A 1 80 ? -1.758 5.495 6.977 1.00 89.75 80 ALA A O 1
ATOM 621 N N . PHE A 1 81 ? -2.622 6.570 8.748 1.00 94.69 81 PHE A N 1
ATOM 622 C CA . PHE A 1 81 ? -3.339 7.567 7.956 1.00 94.69 81 PHE A CA 1
ATOM 623 C C . PHE A 1 81 ? -2.390 8.513 7.212 1.00 94.69 81 PHE A C 1
ATOM 625 O O . PHE A 1 81 ? -2.473 8.618 5.992 1.00 94.69 81 PHE A O 1
ATOM 632 N N . TYR A 1 82 ? -1.464 9.170 7.914 1.00 95.06 82 TYR A N 1
ATOM 633 C CA . TYR A 1 82 ? -0.517 10.086 7.276 1.00 95.06 82 TYR A CA 1
ATOM 634 C C . TYR A 1 82 ? 0.459 9.349 6.357 1.00 95.06 82 TYR A C 1
ATOM 636 O O . TYR A 1 82 ? 0.799 9.873 5.301 1.00 95.06 82 TYR A O 1
ATOM 644 N N . GLY A 1 83 ? 0.841 8.115 6.695 1.00 92.81 83 GLY A N 1
ATOM 645 C CA . GLY A 1 83 ? 1.603 7.242 5.806 1.00 92.81 83 GLY A CA 1
ATOM 646 C C . GLY A 1 83 ? 0.857 6.956 4.503 1.00 92.81 83 GLY A C 1
ATOM 647 O O . GLY A 1 83 ? 1.450 7.065 3.436 1.00 92.81 83 GLY A O 1
ATOM 648 N N . ALA A 1 84 ? -0.450 6.679 4.564 1.00 95.81 84 ALA A N 1
ATOM 649 C CA . ALA A 1 84 ? -1.278 6.501 3.371 1.00 95.81 84 ALA A CA 1
ATOM 650 C C . ALA A 1 84 ? -1.457 7.801 2.564 1.00 95.81 84 ALA A C 1
ATOM 652 O O . ALA A 1 84 ? -1.480 7.745 1.339 1.00 95.81 84 ALA A O 1
ATOM 653 N N . VAL A 1 85 ? -1.544 8.966 3.219 1.00 96.56 85 VAL A N 1
ATOM 654 C CA . VAL A 1 85 ? -1.579 10.278 2.541 1.00 96.56 85 VAL A CA 1
ATOM 655 C C . VAL A 1 85 ? -0.282 10.525 1.777 1.00 96.56 85 VAL A C 1
ATOM 657 O O . VAL A 1 85 ? -0.326 10.817 0.585 1.00 96.56 85 VAL A O 1
ATOM 660 N N . VAL A 1 86 ? 0.864 10.377 2.448 1.00 94.50 86 VAL A N 1
ATOM 661 C CA . VAL A 1 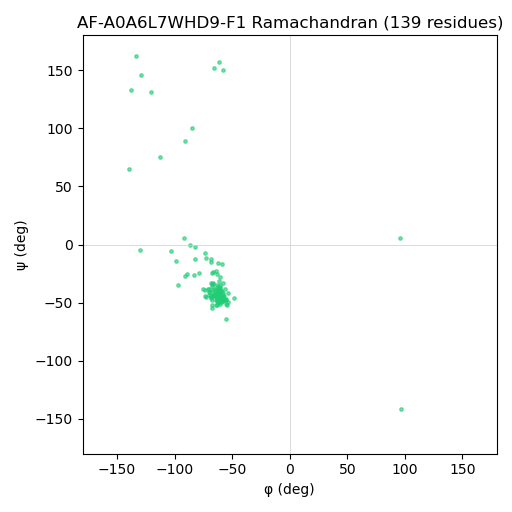86 ? 2.182 10.547 1.826 1.00 94.50 86 VAL A CA 1
ATOM 662 C C . VAL A 1 86 ? 2.342 9.559 0.679 1.00 94.50 86 VAL A C 1
ATOM 664 O O . VAL A 1 86 ? 2.655 9.974 -0.429 1.00 94.50 86 VAL A O 1
ATOM 667 N N . LEU A 1 87 ? 2.042 8.278 0.902 1.00 95.19 87 LEU A N 1
ATOM 668 C CA . LEU A 1 87 ? 2.082 7.262 -0.144 1.00 95.19 87 LEU A CA 1
ATOM 669 C C . LEU A 1 87 ? 1.209 7.643 -1.344 1.00 95.19 87 LEU A C 1
ATOM 671 O O . LEU A 1 87 ? 1.687 7.572 -2.466 1.00 95.19 87 LEU A O 1
ATOM 675 N N . ALA A 1 88 ? -0.037 8.069 -1.126 1.00 95.56 88 ALA A N 1
ATOM 676 C CA . ALA A 1 88 ? -0.931 8.460 -2.211 1.00 95.56 88 ALA A CA 1
ATOM 677 C C . ALA A 1 88 ? -0.367 9.631 -3.018 1.00 95.56 88 ALA A C 1
ATOM 679 O O . ALA A 1 88 ? -0.326 9.557 -4.243 1.00 95.56 88 ALA A O 1
ATOM 680 N N . MET A 1 89 ? 0.112 10.681 -2.350 1.00 92.50 89 MET A N 1
ATOM 681 C CA . MET A 1 89 ? 0.724 11.820 -3.035 1.00 92.50 89 MET A CA 1
ATOM 682 C C . MET A 1 89 ? 1.934 11.380 -3.860 1.00 92.50 89 MET A C 1
ATOM 684 O O . MET A 1 89 ? 2.016 11.704 -5.039 1.00 92.50 89 MET A O 1
ATOM 688 N N . LEU A 1 90 ? 2.839 10.611 -3.254 1.00 90.81 90 LEU A N 1
ATOM 689 C CA . LEU A 1 90 ? 4.090 10.199 -3.879 1.00 90.81 90 LEU A CA 1
ATOM 690 C C . LEU A 1 90 ? 3.879 9.221 -5.044 1.00 90.81 90 LEU A C 1
ATOM 692 O O . LEU A 1 90 ? 4.486 9.391 -6.103 1.00 90.81 90 LEU A O 1
ATOM 696 N N . PHE A 1 91 ? 3.006 8.229 -4.852 1.00 92.38 91 PHE A N 1
ATOM 697 C CA . PHE A 1 91 ? 2.671 7.216 -5.847 1.00 92.38 91 PHE A CA 1
ATOM 698 C C . PHE A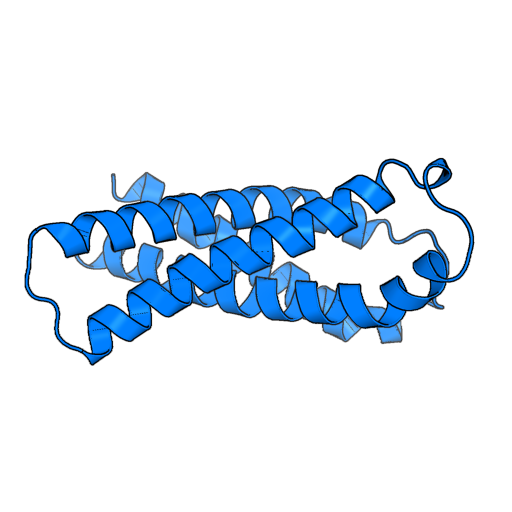 1 91 ? 1.921 7.820 -7.031 1.00 92.38 91 PHE A C 1
ATOM 700 O O . PHE A 1 91 ? 2.347 7.638 -8.164 1.00 92.38 91 PHE A O 1
ATOM 707 N N . PHE A 1 92 ? 0.833 8.567 -6.799 1.00 91.69 92 PHE A N 1
ATOM 708 C CA . PHE A 1 92 ? 0.060 9.131 -7.908 1.00 91.69 92 PHE A CA 1
ATOM 709 C C . PHE A 1 92 ? 0.825 10.218 -8.649 1.00 91.69 92 PHE A C 1
ATOM 711 O O . PHE A 1 92 ? 0.677 10.302 -9.862 1.00 91.69 92 PHE A O 1
ATOM 718 N N . TRP A 1 93 ? 1.666 10.996 -7.958 1.00 86.62 93 TRP A N 1
ATOM 719 C CA . TRP A 1 93 ? 2.605 11.890 -8.627 1.00 86.62 93 TRP A CA 1
ATOM 720 C C . TRP A 1 93 ? 3.465 11.093 -9.609 1.00 86.62 93 TRP A C 1
ATOM 722 O O . TRP A 1 93 ? 3.308 11.267 -10.812 1.00 86.62 93 TRP A O 1
ATOM 732 N N . GLY A 1 94 ? 4.281 10.151 -9.121 1.00 82.31 94 GLY A N 1
ATOM 733 C CA . GLY A 1 94 ? 5.186 9.372 -9.973 1.00 82.31 94 GLY A CA 1
ATOM 734 C C . GLY A 1 94 ? 4.467 8.588 -11.074 1.00 82.31 94 GLY A C 1
ATOM 735 O O . GLY A 1 94 ? 4.898 8.577 -12.221 1.00 82.31 94 GLY A O 1
ATOM 736 N N . TRP A 1 95 ? 3.333 7.966 -10.767 1.00 84.88 95 TRP A N 1
ATOM 737 C CA . TRP A 1 95 ? 2.627 7.138 -11.736 1.00 84.88 95 TRP A CA 1
ATOM 738 C C . TRP A 1 95 ? 1.956 7.955 -12.848 1.00 84.88 95 TRP A C 1
ATOM 740 O O . TRP A 1 95 ? 2.033 7.568 -14.012 1.00 84.88 95 TRP A O 1
ATOM 750 N N . ILE A 1 96 ? 1.375 9.123 -12.543 1.00 83.50 96 ILE A N 1
ATOM 751 C CA . ILE A 1 96 ? 0.840 10.026 -13.578 1.00 83.50 96 ILE A CA 1
ATOM 752 C C . ILE A 1 96 ? 1.953 10.470 -14.536 1.00 83.50 96 ILE A C 1
ATOM 754 O O . ILE A 1 96 ? 1.713 10.541 -15.740 1.00 83.50 96 ILE A O 1
ATOM 758 N N . TRP A 1 97 ? 3.171 10.688 -14.033 1.00 75.50 97 TRP A N 1
ATOM 759 C CA . TRP A 1 97 ? 4.331 10.985 -14.877 1.00 75.50 97 TRP A CA 1
ATOM 760 C C . TRP A 1 97 ? 4.664 9.845 -15.838 1.00 75.50 97 TRP A C 1
ATOM 762 O O . TRP A 1 97 ? 4.868 10.094 -17.022 1.00 75.50 97 TRP A O 1
ATOM 772 N N . THR A 1 98 ? 4.629 8.586 -15.384 1.00 75.31 98 THR A N 1
ATOM 773 C CA . THR A 1 98 ? 4.867 7.434 -16.280 1.00 75.31 98 THR A CA 1
ATOM 774 C C . THR A 1 98 ? 3.820 7.307 -17.387 1.00 75.31 98 THR A C 1
ATOM 776 O O . THR A 1 98 ? 4.115 6.775 -18.451 1.00 75.31 98 THR A O 1
ATOM 779 N N . LEU A 1 99 ? 2.610 7.831 -17.165 1.00 76.19 99 LEU A N 1
ATOM 780 C CA . LEU A 1 99 ? 1.546 7.869 -18.170 1.00 76.19 99 LEU A CA 1
ATOM 781 C C . LEU A 1 99 ? 1.688 9.048 -19.150 1.00 76.19 99 LEU A C 1
ATOM 783 O O . LEU A 1 99 ? 0.988 9.077 -20.161 1.00 76.19 99 LEU A O 1
ATOM 787 N N . ASN A 1 100 ? 2.558 10.021 -18.862 1.00 76.56 100 ASN A N 1
ATOM 788 C CA . ASN A 1 100 ? 2.790 11.198 -19.698 1.00 76.56 100 ASN A CA 1
ATOM 789 C C . ASN A 1 100 ? 4.291 11.560 -19.776 1.00 76.56 100 ASN A C 1
ATOM 791 O O . ASN A 1 100 ? 4.699 12.621 -19.294 1.00 76.56 100 ASN A O 1
ATOM 795 N N . PRO A 1 101 ? 5.130 10.696 -20.373 1.00 66.12 101 PRO A N 1
ATOM 796 C CA . PRO A 1 101 ? 6.587 10.852 -20.359 1.00 66.12 101 PRO A CA 1
ATOM 797 C C . PRO A 1 101 ? 7.088 12.115 -21.082 1.00 66.12 101 PRO A C 1
ATOM 799 O O . PRO A 1 101 ? 8.155 12.622 -20.748 1.00 66.12 101 PRO A O 1
ATOM 802 N N . ASP A 1 102 ? 6.305 12.675 -22.010 1.00 66.56 102 ASP A N 1
ATOM 803 C CA . ASP A 1 102 ? 6.654 13.900 -22.748 1.00 66.56 102 ASP A CA 1
ATOM 804 C C . ASP A 1 102 ? 6.536 15.182 -21.903 1.00 66.56 102 ASP A C 1
ATOM 806 O O . ASP A 1 102 ? 6.896 16.270 -22.354 1.00 66.56 102 ASP A O 1
ATOM 810 N N . SER A 1 103 ? 6.002 15.085 -20.681 1.00 63.97 103 SER A N 1
ATOM 811 C CA . SER A 1 103 ? 5.744 16.251 -19.833 1.00 63.97 103 SER A CA 1
ATOM 812 C C . SER A 1 103 ? 6.967 16.761 -19.056 1.00 63.97 103 SER A C 1
ATOM 814 O O . SER A 1 103 ? 6.860 17.786 -18.379 1.00 63.97 103 SER A O 1
ATOM 816 N N . GLU A 1 104 ? 8.133 16.108 -19.166 1.00 60.34 104 GLU A N 1
ATOM 817 C CA . GLU A 1 104 ? 9.324 16.411 -18.362 1.00 60.34 104 GLU A CA 1
ATOM 818 C C . GLU A 1 104 ? 10.617 16.611 -19.182 1.00 60.34 104 GLU A C 1
ATOM 820 O O . GLU A 1 104 ? 10.857 15.955 -20.192 1.00 60.34 104 GLU A O 1
ATOM 825 N N . SER A 1 105 ? 11.492 17.517 -18.721 1.00 54.22 105 SER A N 1
ATOM 826 C CA . SER A 1 105 ? 12.820 17.776 -19.305 1.00 54.22 105 SER A CA 1
ATOM 827 C C . SER A 1 105 ? 13.886 17.953 -18.212 1.00 54.22 105 SER A C 1
ATOM 829 O O . SER A 1 105 ? 13.675 18.748 -17.297 1.00 54.22 105 SER A O 1
ATOM 831 N N . GLY A 1 106 ? 15.052 17.298 -18.323 1.00 58.91 106 GLY A N 1
ATOM 832 C CA . GLY A 1 106 ? 16.237 17.571 -17.482 1.00 58.91 106 GLY A CA 1
ATOM 833 C C . GLY A 1 106 ? 16.432 16.656 -16.257 1.00 58.91 106 GLY A C 1
ATOM 834 O O . GLY A 1 106 ? 16.206 15.452 -16.341 1.00 58.91 106 GLY A O 1
ATOM 835 N N . GLU A 1 107 ? 16.892 17.223 -15.126 1.00 51.44 107 GLU A N 1
ATOM 836 C CA . GLU A 1 107 ? 17.280 16.525 -13.870 1.00 51.44 107 GLU A CA 1
ATOM 837 C C . GLU A 1 107 ? 16.168 15.682 -13.221 1.00 51.44 107 GLU A C 1
ATOM 839 O O . GLU A 1 107 ? 16.443 14.814 -12.390 1.00 51.44 107 GLU A O 1
ATOM 844 N N . ALA A 1 108 ? 14.914 15.908 -13.606 1.00 55.44 108 ALA A N 1
ATOM 845 C CA . ALA A 1 108 ? 13.785 15.142 -13.108 1.00 55.44 108 ALA A CA 1
ATOM 846 C C . ALA A 1 108 ? 13.888 13.654 -13.502 1.00 55.44 108 ALA A C 1
ATOM 848 O O . ALA A 1 108 ? 13.675 12.788 -12.655 1.00 55.44 108 ALA A O 1
ATOM 849 N N . VAL A 1 109 ? 14.396 13.338 -14.703 1.00 56.81 109 VAL A N 1
ATOM 850 C CA . VAL A 1 109 ? 14.512 11.964 -15.234 1.00 56.81 109 VAL A CA 1
ATOM 851 C C . VAL A 1 109 ? 15.377 11.050 -14.350 1.00 56.81 109 VAL A C 1
ATOM 853 O O . VAL A 1 109 ? 15.011 9.901 -14.113 1.00 56.81 109 VAL A O 1
ATOM 856 N N . THR A 1 110 ? 16.493 11.538 -13.802 1.00 55.25 110 THR A N 1
ATOM 857 C CA . THR A 1 110 ? 17.421 10.734 -12.979 1.00 55.25 110 THR A CA 1
ATOM 858 C C . THR A 1 110 ? 16.947 10.522 -11.542 1.00 55.25 110 THR A C 1
ATOM 860 O O . THR A 1 110 ? 17.319 9.524 -10.921 1.00 55.25 110 THR A O 1
ATOM 863 N N . SER A 1 111 ? 16.104 11.408 -11.005 1.00 56.19 111 SER A N 1
ATOM 864 C CA . SER A 1 111 ? 15.563 11.273 -9.643 1.00 56.19 111 SER A CA 1
ATOM 865 C C . SER A 1 111 ? 14.627 10.060 -9.481 1.00 56.19 111 SER A C 1
ATOM 867 O O . SER A 1 111 ? 14.521 9.483 -8.394 1.00 56.19 111 SER A O 1
ATOM 869 N N . HIS A 1 112 ? 14.032 9.596 -10.583 1.00 59.41 112 HIS A N 1
ATOM 870 C CA . HIS A 1 112 ? 13.088 8.479 -10.618 1.00 59.41 112 HIS A CA 1
ATOM 871 C C . HIS A 1 112 ? 13.699 7.124 -10.264 1.00 59.41 112 HIS A C 1
ATOM 873 O O . HIS A 1 112 ? 13.044 6.318 -9.604 1.00 59.41 112 HIS A O 1
ATOM 879 N N . VAL A 1 113 ? 14.965 6.895 -10.628 1.00 62.16 113 VAL A N 1
ATOM 880 C CA . VAL A 1 113 ? 15.662 5.615 -10.401 1.00 62.16 113 VAL A CA 1
ATOM 881 C C . VAL A 1 113 ? 15.773 5.286 -8.909 1.00 62.16 113 VAL A C 1
ATOM 883 O O . VAL A 1 113 ? 15.751 4.121 -8.520 1.00 62.16 113 VAL A O 1
ATOM 886 N N . VAL A 1 114 ? 15.865 6.309 -8.057 1.00 66.12 114 VAL A N 1
ATOM 887 C CA . VAL A 1 114 ? 15.983 6.145 -6.600 1.00 66.12 114 VAL A CA 1
ATOM 888 C C . VAL A 1 114 ? 14.626 6.278 -5.911 1.00 66.12 114 VAL A C 1
ATOM 890 O O . VAL A 1 114 ? 14.358 5.597 -4.923 1.00 66.12 114 VAL A O 1
ATOM 893 N N . TYR A 1 115 ? 13.759 7.146 -6.428 1.00 74.81 115 TYR A N 1
ATOM 894 C CA . TYR A 1 115 ? 12.485 7.472 -5.802 1.00 74.81 115 TYR A CA 1
ATOM 895 C C . TYR A 1 115 ? 11.444 6.347 -5.907 1.00 74.81 115 TYR A C 1
ATOM 897 O O . TYR A 1 115 ? 10.812 6.016 -4.904 1.00 74.81 115 TYR A O 1
ATOM 905 N N . PHE A 1 116 ? 11.291 5.726 -7.081 1.00 78.12 116 PHE A N 1
ATOM 906 C CA . PHE A 1 116 ? 10.279 4.684 -7.306 1.00 78.12 116 PHE A CA 1
ATOM 907 C C . PHE A 1 116 ? 10.427 3.479 -6.363 1.00 78.12 116 PHE A C 1
ATOM 909 O O . PHE A 1 116 ? 9.464 3.167 -5.664 1.00 78.12 116 PHE A O 1
ATOM 916 N N . PRO A 1 117 ? 11.629 2.893 -6.189 1.00 84.50 117 PRO A N 1
ATOM 917 C CA . PRO A 1 117 ? 11.826 1.796 -5.241 1.00 84.50 117 PRO A CA 1
ATOM 918 C C . PRO A 1 117 ? 11.451 2.138 -3.791 1.00 84.50 117 PRO A C 1
ATOM 920 O O . PRO A 1 117 ? 10.991 1.275 -3.040 1.00 84.50 117 PRO A O 1
ATOM 923 N N . ILE A 1 118 ? 11.638 3.397 -3.373 1.00 87.25 118 ILE A N 1
ATOM 924 C CA . ILE A 1 118 ? 11.254 3.860 -2.031 1.00 87.25 118 ILE A CA 1
ATOM 925 C C . ILE A 1 118 ? 9.730 3.917 -1.908 1.00 87.25 118 ILE A C 1
ATOM 927 O O . ILE A 1 118 ? 9.182 3.487 -0.890 1.00 87.25 118 ILE A O 1
ATOM 931 N N . VAL A 1 119 ? 9.044 4.425 -2.934 1.00 90.69 119 VAL A N 1
ATOM 932 C CA . VAL A 1 119 ? 7.577 4.450 -2.986 1.00 90.69 119 VAL A CA 1
ATOM 933 C C . VAL A 1 119 ? 7.015 3.030 -2.984 1.00 90.69 119 VAL A C 1
ATOM 935 O O . VAL A 1 119 ? 6.087 2.759 -2.222 1.00 90.69 119 VAL A O 1
ATOM 938 N N . ASP A 1 120 ? 7.614 2.107 -3.734 1.00 91.44 120 ASP A N 1
ATOM 939 C CA . ASP A 1 120 ? 7.209 0.699 -3.772 1.00 91.44 120 ASP A CA 1
ATOM 940 C C . ASP A 1 120 ? 7.380 0.032 -2.402 1.00 91.44 120 ASP A C 1
ATOM 942 O O . ASP A 1 120 ? 6.477 -0.643 -1.903 1.00 91.44 120 ASP A O 1
ATOM 946 N N . ALA A 1 121 ? 8.508 0.270 -1.729 1.00 92.12 121 ALA A N 1
ATOM 947 C CA . ALA A 1 121 ? 8.738 -0.234 -0.379 1.00 92.12 121 ALA A CA 1
ATOM 948 C C . ALA A 1 121 ? 7.737 0.352 0.634 1.00 92.12 121 ALA A C 1
ATOM 950 O O . ALA A 1 121 ? 7.194 -0.377 1.472 1.00 92.12 121 ALA A O 1
ATOM 951 N N . LEU A 1 122 ? 7.451 1.655 0.547 1.00 93.81 122 LEU A N 1
ATOM 952 C CA . LEU A 1 122 ? 6.449 2.313 1.385 1.00 93.81 122 LEU A CA 1
ATOM 953 C C . LEU A 1 122 ? 5.052 1.738 1.129 1.00 93.81 122 LEU A C 1
ATOM 955 O O . LEU A 1 122 ? 4.319 1.465 2.085 1.00 93.81 122 LEU A O 1
ATOM 959 N N . PHE A 1 123 ? 4.704 1.507 -0.139 1.00 95.94 123 PHE A N 1
ATOM 960 C CA . PHE A 1 123 ? 3.460 0.863 -0.535 1.00 95.94 123 PHE A CA 1
ATOM 961 C C . PHE A 1 123 ? 3.310 -0.491 0.151 1.00 95.94 123 PHE A C 1
ATOM 963 O O . PHE A 1 123 ? 2.293 -0.729 0.802 1.00 95.94 123 PHE A O 1
ATOM 970 N N . VAL A 1 124 ? 4.331 -1.351 0.074 1.00 96.62 124 VAL A N 1
ATOM 971 C CA . VAL A 1 124 ? 4.309 -2.684 0.693 1.00 96.62 124 VAL A CA 1
ATOM 972 C C . VAL A 1 124 ? 4.009 -2.580 2.188 1.00 96.62 124 VAL A C 1
ATOM 974 O O . VAL A 1 124 ? 3.127 -3.275 2.690 1.00 96.62 124 VAL A O 1
ATOM 977 N N . VAL A 1 125 ? 4.683 -1.680 2.905 1.00 95.38 125 VAL A N 1
ATOM 978 C CA . VAL A 1 125 ? 4.490 -1.499 4.353 1.00 95.38 125 VAL A CA 1
ATOM 979 C C . VAL A 1 125 ? 3.063 -1.047 4.673 1.00 95.38 125 VAL A C 1
ATOM 981 O O . VAL A 1 125 ? 2.400 -1.642 5.527 1.00 95.38 125 VAL A O 1
ATOM 984 N N . VAL A 1 126 ? 2.569 -0.014 3.986 1.00 95.50 126 VAL A N 1
ATOM 985 C CA . VAL A 1 126 ? 1.237 0.562 4.228 1.00 95.50 126 VAL A CA 1
ATOM 986 C C . VAL A 1 126 ? 0.131 -0.424 3.849 1.00 95.50 126 VAL A C 1
ATOM 988 O O . VAL A 1 126 ? -0.820 -0.611 4.617 1.00 95.50 126 VAL A O 1
ATOM 991 N N . ALA A 1 127 ? 0.257 -1.092 2.703 1.00 97.00 127 ALA A N 1
ATOM 992 C CA . ALA A 1 127 ? -0.706 -2.073 2.226 1.00 97.00 127 ALA A CA 1
ATOM 993 C C . ALA A 1 127 ? -0.747 -3.312 3.132 1.00 97.00 127 ALA A C 1
ATOM 995 O O . ALA A 1 127 ? -1.837 -3.734 3.518 1.00 97.00 127 ALA A O 1
ATOM 996 N N . LEU A 1 128 ? 0.403 -3.839 3.576 1.00 96.19 128 LEU A N 1
ATOM 997 C CA . LEU A 1 128 ? 0.444 -4.946 4.541 1.00 96.19 128 LEU A CA 1
ATOM 998 C C . LEU A 1 128 ? -0.176 -4.556 5.884 1.00 96.19 128 LEU A C 1
ATOM 1000 O O . LEU A 1 128 ? -0.993 -5.306 6.421 1.00 96.19 128 LEU A O 1
ATOM 1004 N N . ALA A 1 129 ? 0.181 -3.389 6.430 1.00 94.62 129 ALA A N 1
ATOM 1005 C CA . ALA A 1 129 ? -0.347 -2.919 7.709 1.00 94.62 129 ALA A CA 1
ATOM 1006 C C . ALA A 1 129 ? -1.872 -2.730 7.665 1.00 94.62 129 ALA A C 1
ATOM 1008 O O . ALA A 1 129 ? -2.580 -3.124 8.596 1.00 94.62 129 ALA A O 1
ATOM 1009 N N . THR A 1 130 ? -2.381 -2.162 6.571 1.00 95.69 130 THR A N 1
ATOM 1010 C CA . THR A 1 130 ? -3.815 -1.916 6.376 1.00 95.69 130 THR A CA 1
ATOM 1011 C C . THR A 1 130 ? -4.567 -3.214 6.092 1.00 95.69 130 THR A C 1
ATOM 1013 O O . THR A 1 130 ? -5.610 -3.461 6.696 1.00 95.69 130 THR A O 1
ATOM 1016 N N . GLY A 1 131 ? -4.029 -4.077 5.227 1.00 96.19 131 GLY A N 1
ATOM 1017 C CA . GLY A 1 131 ? -4.632 -5.362 4.880 1.00 96.19 131 GLY A CA 1
ATOM 1018 C C . GLY A 1 131 ? -4.731 -6.291 6.087 1.00 96.19 131 GLY A C 1
ATOM 1019 O O . GLY A 1 131 ? -5.796 -6.845 6.344 1.00 96.19 131 GLY A O 1
ATOM 1020 N N . ARG A 1 132 ? -3.665 -6.382 6.897 1.00 95.69 132 ARG A N 1
ATOM 1021 C CA . ARG A 1 132 ? -3.666 -7.121 8.174 1.00 95.69 132 ARG A CA 1
ATOM 1022 C C . ARG A 1 132 ? -4.748 -6.617 9.126 1.00 95.69 132 ARG A C 1
ATOM 1024 O O . ARG A 1 132 ? -5.441 -7.430 9.722 1.00 95.69 132 ARG A O 1
ATOM 1031 N N . TYR A 1 133 ? -4.893 -5.298 9.256 1.00 94.06 133 TYR A N 1
ATOM 1032 C CA . TYR A 1 133 ? -5.927 -4.700 10.100 1.00 94.06 133 TYR A CA 1
ATOM 1033 C C . TYR A 1 133 ? -7.339 -5.073 9.627 1.00 94.06 133 TYR A C 1
ATOM 1035 O O . TYR A 1 133 ? -8.149 -5.533 10.427 1.00 94.06 133 TYR A O 1
ATOM 1043 N N . LEU A 1 134 ? -7.629 -4.924 8.330 1.00 95.00 134 LEU A N 1
ATOM 1044 C CA . LEU A 1 134 ? -8.937 -5.282 7.774 1.00 95.00 134 LEU A CA 1
ATOM 1045 C C . LEU A 1 134 ? -9.241 -6.777 7.907 1.00 95.00 134 LEU A C 1
ATOM 1047 O O . LEU A 1 134 ? -10.395 -7.138 8.121 1.00 95.00 134 LEU A O 1
ATOM 1051 N N . TRP A 1 135 ? -8.218 -7.627 7.788 1.00 95.50 135 TRP A N 1
ATOM 1052 C CA . TRP A 1 135 ? -8.349 -9.069 7.971 1.00 95.50 135 TRP A CA 1
ATOM 1053 C C . TRP A 1 135 ? -8.744 -9.417 9.409 1.00 95.50 135 TRP A C 1
ATOM 1055 O O . TRP A 1 135 ? -9.761 -10.072 9.612 1.00 95.50 135 TRP A O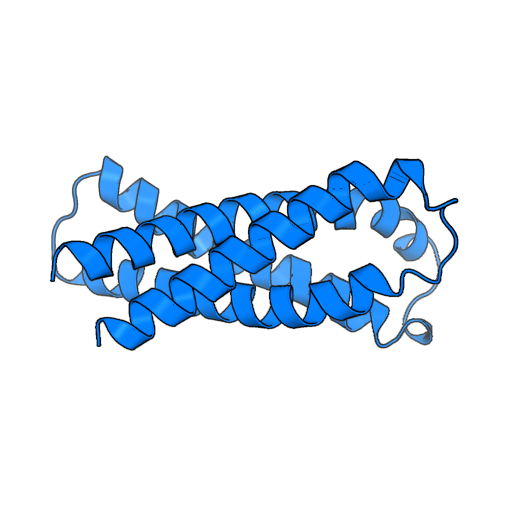 1
ATOM 1065 N N . SER A 1 136 ? -8.018 -8.906 10.412 1.00 93.25 136 SER A N 1
ATOM 1066 C CA . SER A 1 136 ? -8.350 -9.156 11.825 1.00 93.25 136 SER A CA 1
ATOM 1067 C C . SER A 1 136 ? -9.735 -8.625 12.204 1.00 93.25 136 SER A C 1
ATOM 1069 O O . SER A 1 136 ? -10.481 -9.261 12.940 1.00 93.25 136 SER A O 1
ATOM 1071 N N . GLU A 1 137 ? -10.108 -7.474 11.647 1.00 91.19 137 GLU A N 1
ATOM 1072 C CA . GLU A 1 137 ? -11.421 -6.843 11.824 1.00 91.19 137 GLU A CA 1
ATOM 1073 C C . GLU A 1 137 ? -12.583 -7.605 11.182 1.00 91.19 137 GLU A C 1
ATOM 1075 O O . GLU A 1 137 ? -13.742 -7.261 11.421 1.00 91.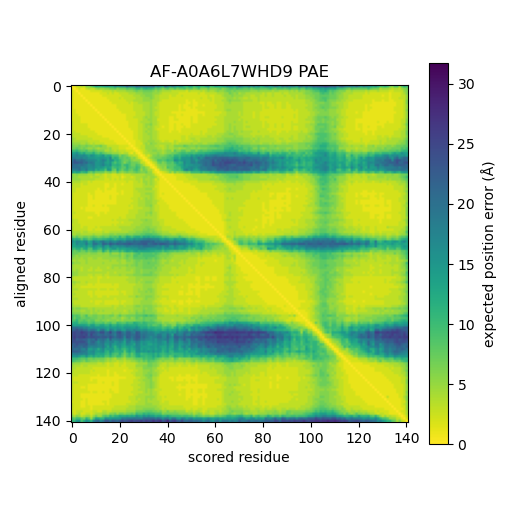19 137 GLU A O 1
ATOM 1080 N N . ALA A 1 138 ? -12.285 -8.553 10.296 1.00 89.12 138 ALA A N 1
ATOM 1081 C CA . ALA A 1 138 ? -13.267 -9.430 9.682 1.00 89.12 138 ALA A CA 1
ATOM 1082 C C . ALA A 1 138 ? -13.344 -10.802 10.367 1.00 89.12 138 ALA A C 1
ATOM 1084 O O . ALA A 1 138 ? -14.277 -11.540 10.096 1.00 89.12 138 ALA A O 1
ATOM 1085 N N . GLU A 1 139 ? -12.377 -11.168 11.212 1.00 83.38 139 GLU A N 1
ATOM 1086 C CA . GLU A 1 139 ? -12.417 -12.407 12.006 1.00 83.38 139 GLU A CA 1
ATOM 1087 C C . GLU A 1 139 ? -13.072 -12.195 13.380 1.00 83.38 139 GLU A C 1
ATOM 1089 O O . GLU A 1 139 ? -13.621 -13.133 13.950 1.00 83.38 139 GLU A O 1
ATOM 1094 N N . GLY A 1 140 ? -13.010 -10.971 13.916 1.00 69.94 140 GLY A N 1
ATOM 1095 C CA . GLY A 1 140 ? -13.559 -10.609 15.229 1.00 69.94 140 GLY A CA 1
ATOM 1096 C C . GLY A 1 140 ? -15.002 -10.083 15.237 1.00 69.94 140 GLY A C 1
ATOM 1097 O O . GLY A 1 140 ? -15.454 -9.629 16.286 1.00 69.94 140 GLY A O 1
ATOM 1098 N N . SER A 1 141 ? -15.696 -10.089 14.093 1.00 52.97 141 SER A N 1
ATOM 1099 C CA . SER A 1 141 ? -17.070 -9.582 13.907 1.00 52.97 141 SER A CA 1
ATOM 1100 C C . SER A 1 141 ? -18.028 -10.690 13.510 1.00 52.97 141 SER A C 1
ATOM 1102 O O . SER A 1 141 ? -19.153 -10.716 14.051 1.00 52.97 141 SER A O 1
#

Secondary structure (DSSP, 8-state):
-HHHHHHHHHHHHHHHHHHHHHHHHHHHH--S-S--HHHHHHHHHHHHHHHHHHHHHHHHHHHGGGS---HHHHHHHHHHHHHHHHHHHHHHHHHHHHT-GGG--STHHHHHHHHHHHHHHHHHHHHHHHHHHHHHHHH--